Protein AF-A0A7Y4WM76-F1 (afdb_monomer)

Nearest PDB structures (foldseek):
  7awk-assembly1_A  TM=7.912E-01  e=3.277E-05  Mycobacterium tuberculosis H37Rv
  6af3-assembly2_E  TM=7.391E-01  e=1.879E-04  Streptococcus pneumoniae TIGR4
  8ojh-assembly1_A  TM=6.239E-01  e=2.372E+00  Homo sapiens
  5fqd-assembly2_D  TM=6.628E-01  e=4.246E+00  Homo sapiens
  3mpx-assembly1_A  TM=2.392E-01  e=3.878E-01  Homo sapiens

pLDDT: mean 80.87, std 14.64, range [41.31, 96.0]

Sequence (162 aa):
MAKRKQSDLELIIEIFIAAGLFYLLYKYITKDVVVKSEVDLPGIHGHKLYVRKLIPIVDQNNRDLILEDFSKLPSEHIGAVIRAIIRFRESPSLTIPIYRRFKETKVTGEVRYKGWRLFTYQLESGDHLFISFFQKKDNETKKQELVRAERRLSDYLSTRAV

Structure (mmCIF, N/CA/C/O backbone):
data_AF-A0A7Y4WM76-F1
#
_entry.id   AF-A0A7Y4WM76-F1
#
loop_
_atom_site.group_PDB
_atom_site.id
_atom_site.type_symbol
_atom_site.label_atom_id
_atom_site.label_alt_id
_atom_site.label_comp_id
_atom_site.label_asym_id
_atom_site.label_entity_id
_atom_site.label_seq_id
_atom_site.pdbx_PDB_ins_code
_atom_site.Cartn_x
_atom_site.Cartn_y
_atom_site.Cartn_z
_atom_site.occupancy
_atom_site.B_iso_or_equiv
_atom_site.auth_seq_id
_atom_site.auth_comp_id
_atom_site.auth_asym_id
_atom_site.auth_atom_id
_atom_site.pdbx_PDB_model_num
ATOM 1 N N . MET A 1 1 ? 23.458 -2.494 -37.791 1.00 44.66 1 MET A N 1
ATOM 2 C CA . MET A 1 1 ? 24.033 -2.325 -36.437 1.00 44.66 1 MET A CA 1
ATOM 3 C C . MET A 1 1 ? 23.811 -3.609 -35.653 1.00 44.66 1 MET A C 1
ATOM 5 O O . MET A 1 1 ? 22.668 -3.928 -35.354 1.00 44.66 1 MET A O 1
ATOM 9 N N . ALA A 1 2 ? 24.866 -4.383 -35.391 1.00 49.06 2 ALA A N 1
ATOM 10 C CA . ALA A 1 2 ? 24.764 -5.582 -34.561 1.00 49.06 2 ALA A CA 1
ATOM 11 C C . ALA A 1 2 ? 24.576 -5.168 -33.091 1.00 49.06 2 ALA A C 1
ATOM 13 O O . ALA A 1 2 ? 25.352 -4.359 -32.581 1.00 49.06 2 ALA A O 1
ATOM 14 N N . LYS A 1 3 ? 23.542 -5.688 -32.414 1.00 55.97 3 LYS A N 1
ATOM 15 C CA . LYS A 1 3 ? 23.381 -5.514 -30.963 1.00 55.97 3 LYS A CA 1
ATOM 16 C C . LYS A 1 3 ? 24.564 -6.196 -30.271 1.00 55.97 3 LYS A C 1
ATOM 18 O O . LYS A 1 3 ? 24.722 -7.409 -30.384 1.00 55.97 3 LYS A O 1
ATOM 23 N N . ARG A 1 4 ? 25.403 -5.412 -29.590 1.00 74.69 4 ARG A N 1
ATOM 24 C CA . ARG A 1 4 ? 26.501 -5.921 -28.758 1.00 74.69 4 ARG A CA 1
ATOM 25 C C . ARG A 1 4 ? 25.912 -6.850 -27.690 1.00 74.69 4 ARG A C 1
ATOM 27 O O . ARG A 1 4 ? 24.923 -6.492 -27.053 1.00 74.69 4 ARG A O 1
ATOM 34 N N . LYS A 1 5 ? 26.489 -8.044 -27.528 1.00 73.00 5 LYS A N 1
ATOM 35 C CA . LYS A 1 5 ? 26.106 -8.980 -26.463 1.00 73.00 5 LYS A CA 1
ATOM 36 C C . LYS A 1 5 ? 26.546 -8.371 -25.129 1.00 73.00 5 LYS A C 1
ATOM 38 O O . LYS A 1 5 ? 27.734 -8.113 -24.956 1.00 73.00 5 LYS A O 1
ATOM 43 N N . GLN A 1 6 ? 25.584 -8.092 -24.257 1.00 78.25 6 GLN A N 1
ATOM 44 C CA . GLN A 1 6 ? 25.828 -7.616 -22.898 1.00 78.25 6 GLN A CA 1
ATOM 45 C C . GLN A 1 6 ? 26.582 -8.697 -22.116 1.00 78.25 6 GLN A C 1
ATOM 47 O O . GLN A 1 6 ? 26.262 -9.881 -22.245 1.00 78.25 6 GLN A O 1
ATOM 52 N N . SER A 1 7 ? 27.606 -8.303 -21.366 1.00 87.44 7 SER A N 1
ATOM 53 C CA . SER A 1 7 ? 28.350 -9.221 -20.500 1.00 87.44 7 SER A CA 1
ATOM 54 C C . SER A 1 7 ? 27.591 -9.497 -19.202 1.00 87.44 7 SER A C 1
ATOM 56 O O . SER A 1 7 ? 26.839 -8.650 -18.719 1.00 87.44 7 SER A O 1
ATOM 58 N N . ASP A 1 8 ? 27.828 -10.661 -18.595 1.00 86.06 8 ASP A N 1
ATOM 59 C CA . ASP A 1 8 ? 27.195 -11.030 -17.321 1.00 86.06 8 ASP A CA 1
ATOM 60 C C . ASP A 1 8 ? 27.516 -10.019 -16.206 1.00 86.06 8 ASP A C 1
ATOM 62 O O . ASP A 1 8 ? 26.667 -9.718 -15.371 1.00 86.06 8 ASP A O 1
ATOM 66 N N . LEU A 1 9 ? 28.717 -9.426 -16.224 1.00 81.81 9 LEU A N 1
ATOM 67 C CA . LEU A 1 9 ? 29.114 -8.382 -15.277 1.00 81.81 9 LEU A CA 1
ATOM 68 C C . LEU A 1 9 ? 28.311 -7.086 -15.472 1.00 81.81 9 LEU A C 1
ATOM 70 O O . LEU A 1 9 ? 27.871 -6.492 -14.490 1.00 81.81 9 LEU A O 1
ATOM 74 N N . GLU A 1 10 ? 28.093 -6.657 -16.719 1.00 80.38 10 GLU A N 1
ATOM 75 C CA . GLU A 1 10 ? 27.253 -5.490 -17.028 1.00 80.38 10 GLU A CA 1
ATOM 76 C C . GLU A 1 10 ? 25.808 -5.723 -16.573 1.00 80.38 10 GLU A C 1
ATOM 78 O O . GLU A 1 10 ? 25.204 -4.833 -15.978 1.00 80.38 10 GLU A O 1
ATOM 83 N N . LEU A 1 11 ? 25.276 -6.932 -16.777 1.00 81.00 11 LEU A N 1
ATOM 84 C CA . LEU A 1 11 ? 23.944 -7.307 -16.303 1.00 81.00 11 LEU A CA 1
ATOM 85 C C . LEU A 1 11 ? 23.851 -7.266 -14.770 1.00 81.00 11 LEU A C 1
ATOM 87 O O . LEU A 1 11 ? 22.899 -6.717 -14.220 1.00 81.00 11 LEU A O 1
ATOM 91 N N . ILE A 1 12 ? 24.850 -7.806 -14.067 1.00 79.19 12 ILE A N 1
ATOM 92 C CA . ILE A 1 12 ? 24.908 -7.778 -12.600 1.00 79.19 12 ILE A CA 1
ATOM 93 C C . ILE A 1 12 ? 24.944 -6.331 -12.087 1.00 79.19 12 ILE A C 1
ATOM 95 O O . ILE A 1 12 ? 24.186 -5.982 -11.182 1.00 79.19 12 ILE A O 1
ATOM 99 N N . ILE A 1 13 ? 25.781 -5.472 -12.676 1.00 79.69 13 ILE A N 1
ATOM 100 C CA . ILE A 1 13 ? 25.884 -4.055 -12.299 1.00 79.69 13 ILE A CA 1
ATOM 101 C C . ILE A 1 13 ? 24.550 -3.332 -12.522 1.00 79.69 13 ILE A C 1
ATOM 103 O O . ILE A 1 13 ? 24.096 -2.606 -11.636 1.00 79.69 13 ILE A O 1
ATOM 107 N N . GLU A 1 14 ? 23.890 -3.551 -13.659 1.00 78.94 14 GLU A N 1
ATOM 108 C CA . GLU A 1 14 ? 22.574 -2.967 -13.941 1.00 78.94 14 GLU A CA 1
ATOM 109 C C . GLU A 1 14 ? 21.520 -3.397 -12.917 1.00 78.94 14 GLU A C 1
ATOM 111 O O . GLU A 1 14 ? 20.755 -2.556 -12.438 1.00 78.94 14 GLU A O 1
ATOM 116 N N . ILE A 1 15 ? 21.515 -4.673 -12.517 1.00 81.44 15 ILE A N 1
ATOM 117 C CA . ILE A 1 15 ? 20.616 -5.184 -11.474 1.00 81.44 15 ILE A CA 1
ATOM 118 C C . ILE A 1 15 ? 20.874 -4.469 -10.144 1.00 81.44 15 ILE A C 1
ATOM 120 O O . ILE A 1 15 ? 19.922 -4.015 -9.506 1.00 81.44 15 ILE A O 1
ATOM 124 N N . PHE A 1 16 ? 22.135 -4.321 -9.728 1.00 74.94 16 PHE A N 1
ATOM 125 C CA . PHE A 1 16 ? 22.473 -3.628 -8.480 1.00 74.94 16 PHE A CA 1
ATOM 126 C C . PHE A 1 16 ? 22.080 -2.149 -8.506 1.00 74.94 16 PHE A C 1
ATOM 128 O O . PHE A 1 16 ? 21.519 -1.650 -7.528 1.00 74.94 16 PHE A O 1
ATOM 135 N N . ILE A 1 17 ? 22.318 -1.452 -9.620 1.00 76.75 17 ILE A N 1
ATOM 136 C CA . ILE A 1 17 ? 21.919 -0.050 -9.791 1.00 76.75 17 ILE A CA 1
ATOM 137 C C . ILE A 1 17 ? 20.395 0.078 -9.726 1.00 76.75 17 ILE A C 1
ATOM 139 O O . ILE A 1 17 ? 19.880 0.921 -8.989 1.00 76.75 17 ILE A O 1
ATOM 143 N N . ALA A 1 18 ? 19.665 -0.774 -10.446 1.00 77.19 18 ALA A N 1
ATOM 144 C CA . ALA A 1 18 ? 18.207 -0.761 -10.459 1.00 77.19 18 ALA A CA 1
ATOM 145 C C . ALA A 1 18 ? 17.619 -1.071 -9.073 1.00 77.19 18 ALA A C 1
ATOM 147 O O . ALA A 1 18 ? 16.725 -0.358 -8.614 1.00 77.19 18 ALA A O 1
ATOM 148 N N . ALA A 1 19 ? 1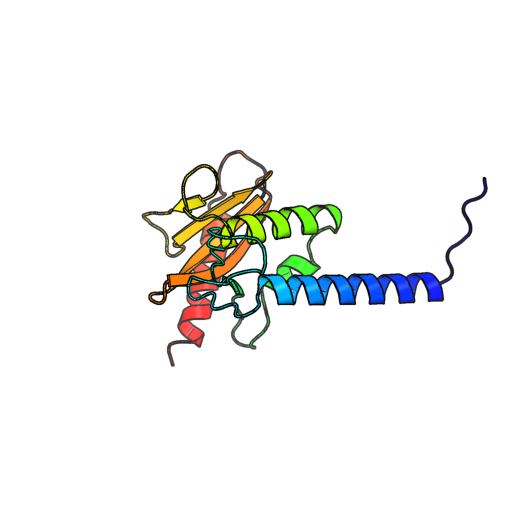8.148 -2.080 -8.377 1.00 78.12 19 ALA A N 1
ATOM 149 C CA . ALA A 1 19 ? 17.721 -2.444 -7.028 1.00 78.12 19 ALA A CA 1
ATOM 150 C C . ALA A 1 19 ? 18.022 -1.331 -6.011 1.00 78.12 19 ALA A C 1
ATOM 152 O O . ALA A 1 19 ? 17.166 -0.997 -5.189 1.00 78.12 19 ALA A O 1
ATOM 153 N N . GLY A 1 20 ? 19.203 -0.712 -6.094 1.00 78.56 20 GLY A N 1
ATOM 154 C CA . GLY A 1 20 ? 19.593 0.412 -5.244 1.00 78.56 20 GLY A CA 1
ATOM 155 C C . GLY A 1 20 ? 18.709 1.642 -5.459 1.00 78.56 20 GLY A C 1
ATOM 156 O O . GLY A 1 20 ? 18.179 2.199 -4.496 1.00 78.56 20 GLY A O 1
ATOM 157 N N . LEU A 1 21 ? 18.477 2.032 -6.717 1.00 79.81 21 LEU A N 1
ATOM 158 C CA . LEU A 1 21 ? 17.561 3.121 -7.074 1.00 79.81 21 LEU A CA 1
ATOM 159 C C . LEU A 1 21 ? 16.140 2.841 -6.587 1.00 79.81 21 LEU A C 1
ATOM 161 O O . LEU A 1 21 ? 15.515 3.718 -5.993 1.00 79.81 21 LEU A O 1
ATOM 165 N N . PHE A 1 22 ? 15.645 1.619 -6.792 1.00 78.88 22 PHE A N 1
ATOM 166 C CA . PHE A 1 22 ? 14.333 1.200 -6.313 1.00 78.88 22 PHE A CA 1
ATOM 167 C C . PHE A 1 22 ? 14.227 1.309 -4.787 1.00 78.88 22 PHE A C 1
ATOM 169 O O . PHE A 1 22 ? 13.265 1.889 -4.284 1.00 78.88 22 PHE A O 1
ATOM 176 N N . TYR A 1 23 ? 15.229 0.830 -4.046 1.00 79.81 23 TYR A N 1
ATOM 177 C CA . TYR A 1 23 ? 15.258 0.924 -2.588 1.00 79.81 23 TYR A CA 1
ATOM 178 C C . TYR A 1 23 ? 15.258 2.376 -2.096 1.00 79.81 23 TYR A C 1
ATOM 180 O O . TYR A 1 23 ? 14.500 2.716 -1.186 1.00 79.81 23 TYR A O 1
ATOM 188 N N . LEU A 1 24 ? 16.054 3.256 -2.713 1.00 79.12 24 LEU A N 1
ATOM 189 C CA . LEU A 1 24 ? 16.065 4.684 -2.383 1.00 79.12 24 LEU A CA 1
ATOM 190 C C . LEU A 1 24 ? 14.698 5.327 -2.622 1.00 79.12 24 LEU A C 1
ATOM 192 O O . LEU A 1 24 ? 14.211 6.085 -1.782 1.00 79.12 24 LEU A O 1
ATOM 196 N N . LEU A 1 25 ? 14.052 4.987 -3.737 1.00 76.62 25 LEU A N 1
ATOM 197 C CA . LEU A 1 25 ? 12.724 5.486 -4.065 1.00 76.62 25 LEU A CA 1
ATOM 198 C C . LEU A 1 25 ? 11.671 4.976 -3.079 1.00 76.62 25 LEU A C 1
ATOM 200 O O . LEU A 1 25 ? 10.851 5.757 -2.599 1.00 76.62 25 LEU A O 1
ATOM 204 N N . TYR A 1 26 ? 11.731 3.687 -2.737 1.00 78.31 26 TYR A N 1
ATOM 205 C CA . TYR A 1 26 ? 10.868 3.055 -1.748 1.00 78.31 26 TYR A CA 1
ATOM 206 C C . 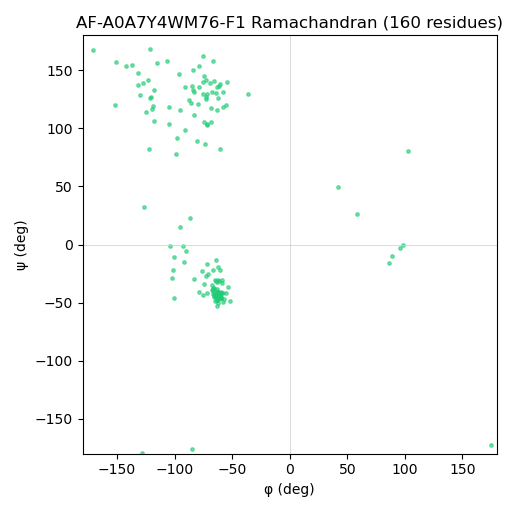TYR A 1 26 ? 11.015 3.716 -0.373 1.00 78.31 26 TYR A C 1
ATOM 208 O O . TYR A 1 26 ? 10.029 4.084 0.269 1.00 78.31 26 TYR A O 1
ATOM 216 N N . LYS A 1 27 ? 12.257 3.954 0.057 1.00 78.38 27 LYS A N 1
ATOM 217 C CA . LYS A 1 27 ? 12.546 4.692 1.286 1.00 78.38 27 LYS A CA 1
ATOM 218 C C . LYS A 1 27 ? 12.018 6.111 1.217 1.00 78.38 27 LYS A C 1
ATOM 220 O O . LYS A 1 27 ? 11.428 6.552 2.187 1.00 78.38 27 LYS A O 1
ATOM 225 N N . TYR A 1 28 ? 12.156 6.817 0.100 1.00 77.56 28 TYR A N 1
ATOM 226 C CA . TYR A 1 28 ? 11.615 8.169 -0.041 1.00 77.56 28 TYR A CA 1
ATOM 227 C C . TYR A 1 28 ? 10.085 8.214 0.124 1.00 77.56 28 TYR A C 1
ATOM 229 O O . TYR A 1 28 ? 9.559 9.081 0.831 1.00 77.56 28 TYR A O 1
ATOM 237 N N . ILE A 1 29 ? 9.358 7.265 -0.479 1.00 75.44 29 ILE A N 1
ATOM 238 C CA . ILE A 1 29 ? 7.888 7.222 -0.401 1.00 75.44 29 ILE A CA 1
ATOM 239 C C . ILE A 1 29 ? 7.359 6.778 0.971 1.00 75.44 29 ILE A C 1
ATOM 241 O O . ILE A 1 29 ? 6.259 7.187 1.337 1.00 75.44 29 ILE A O 1
ATOM 245 N N . THR A 1 30 ? 8.138 5.993 1.721 1.00 71.75 30 THR A N 1
ATOM 246 C CA . THR A 1 30 ? 7.785 5.473 3.058 1.00 71.75 30 THR A CA 1
ATOM 247 C C . THR A 1 30 ? 8.493 6.192 4.207 1.00 71.75 30 THR A C 1
ATOM 249 O O . THR A 1 30 ? 8.265 5.868 5.369 1.00 71.75 30 THR A O 1
ATOM 252 N N . LYS A 1 31 ? 9.356 7.174 3.912 1.00 68.31 31 LYS A N 1
ATOM 253 C CA . LYS A 1 31 ? 10.075 7.945 4.930 1.00 68.31 31 LYS A CA 1
ATOM 254 C C . LYS A 1 31 ? 9.075 8.672 5.818 1.00 68.31 31 LYS A C 1
ATOM 256 O O . LYS A 1 31 ? 8.145 9.317 5.324 1.00 68.31 31 LYS A O 1
ATOM 261 N N . ASP A 1 32 ? 9.365 8.649 7.113 1.00 55.34 32 ASP A N 1
ATOM 262 C CA . ASP A 1 32 ? 8.795 9.533 8.121 1.00 55.34 32 ASP A CA 1
ATOM 263 C C . ASP A 1 32 ? 9.136 10.985 7.773 1.00 55.34 32 ASP A C 1
ATOM 265 O O . ASP A 1 32 ? 10.109 11.562 8.253 1.00 55.34 32 ASP A O 1
ATOM 269 N N . VAL A 1 33 ? 8.359 11.579 6.873 1.00 51.62 33 VAL A N 1
ATOM 270 C CA . VAL A 1 33 ? 8.395 13.016 6.638 1.00 51.62 33 VAL A CA 1
ATOM 271 C C . VAL A 1 33 ? 7.238 13.599 7.426 1.00 51.62 33 VAL A C 1
ATOM 273 O O . VA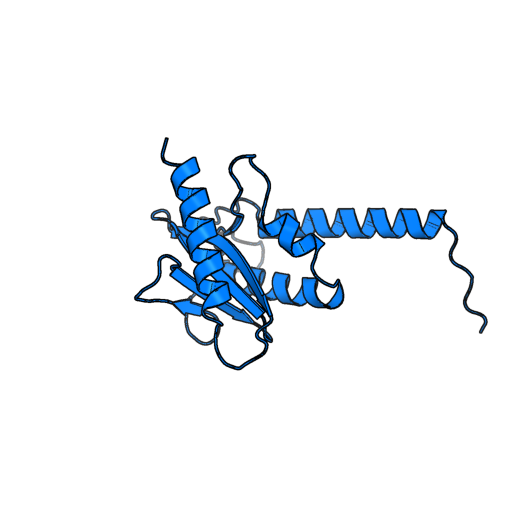L A 1 33 ? 6.109 13.666 6.948 1.00 51.62 33 VAL A O 1
ATOM 276 N N . VAL A 1 34 ? 7.525 13.984 8.666 1.00 46.41 34 VAL A N 1
ATOM 277 C CA . VAL A 1 34 ? 6.672 14.908 9.410 1.00 46.41 34 VAL A CA 1
ATOM 278 C C . VAL A 1 34 ? 6.910 16.282 8.792 1.00 46.41 34 VAL A C 1
ATOM 280 O O . VAL A 1 34 ? 7.783 17.020 9.239 1.00 46.41 34 VAL A O 1
ATOM 283 N N . VAL A 1 35 ? 6.176 16.631 7.731 1.00 46.72 35 VAL A N 1
ATOM 284 C CA . VAL A 1 35 ? 6.071 18.047 7.363 1.00 46.72 35 VAL A CA 1
ATOM 285 C C . VAL A 1 35 ? 5.032 18.643 8.295 1.00 46.72 35 VAL A C 1
ATOM 287 O O . VAL A 1 35 ? 3.838 18.663 7.998 1.00 46.72 35 VAL A O 1
ATOM 290 N N . LYS A 1 36 ? 5.498 19.121 9.455 1.00 43.84 36 LYS A N 1
ATOM 291 C CA . LYS A 1 36 ? 4.839 20.278 10.053 1.00 43.84 36 LYS A CA 1
ATOM 292 C C . LYS A 1 36 ? 4.875 21.350 8.970 1.00 43.84 36 LYS A C 1
ATOM 294 O O . LYS A 1 36 ? 5.933 21.640 8.421 1.00 43.84 36 LYS A O 1
ATOM 299 N N . SER A 1 37 ? 3.688 21.792 8.581 1.00 47.00 37 SER A N 1
ATOM 300 C CA . SER A 1 37 ? 3.463 22.903 7.666 1.00 47.00 37 SER A CA 1
ATOM 301 C C . SER A 1 37 ? 4.500 24.003 7.885 1.00 47.00 37 SER A C 1
ATOM 303 O O . SER A 1 37 ? 4.638 24.433 9.024 1.00 47.00 37 SER A O 1
ATOM 305 N N . GLU A 1 38 ? 5.135 24.435 6.787 1.00 46.00 38 GLU A N 1
ATOM 306 C CA . GLU A 1 38 ? 6.186 25.469 6.664 1.00 46.00 38 GLU A CA 1
ATOM 307 C C . GLU A 1 38 ? 7.602 24.906 6.490 1.00 46.00 38 GLU A C 1
ATOM 309 O O . GLU A 1 38 ? 8.417 24.852 7.404 1.00 46.00 38 GLU A O 1
ATOM 314 N N . VAL A 1 39 ? 7.908 24.515 5.250 1.00 46.16 39 VAL A N 1
ATOM 315 C CA . VAL A 1 39 ? 9.288 24.544 4.758 1.00 46.16 39 VAL A CA 1
ATOM 316 C C . VAL A 1 39 ? 9.374 25.739 3.820 1.00 46.16 39 VAL A C 1
ATOM 318 O O . VAL A 1 39 ? 8.873 25.669 2.697 1.00 46.16 39 VAL A O 1
ATOM 321 N N . ASP A 1 40 ? 9.973 26.833 4.286 1.00 46.34 40 ASP A N 1
ATOM 322 C CA . ASP A 1 40 ? 10.379 27.930 3.411 1.00 46.34 40 ASP A CA 1
ATOM 323 C C . ASP A 1 40 ? 11.581 27.461 2.591 1.00 46.34 40 ASP A C 1
ATOM 325 O O . ASP A 1 40 ? 12.710 27.366 3.077 1.00 46.34 40 ASP A O 1
ATOM 329 N N . LEU A 1 41 ? 11.334 27.116 1.329 1.00 50.38 41 LEU A N 1
ATOM 330 C CA . LEU A 1 41 ? 12.408 26.928 0.363 1.00 50.38 41 LEU A CA 1
ATOM 331 C C . LEU A 1 41 ? 12.921 28.320 -0.048 1.00 50.38 41 LEU A C 1
ATOM 333 O O . LEU A 1 41 ? 12.1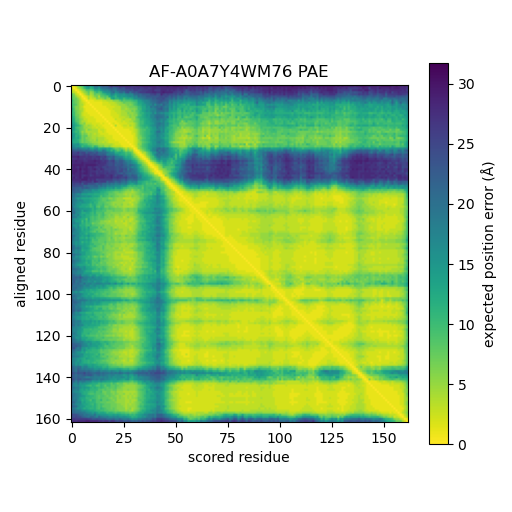07 29.172 -0.423 1.00 50.38 41 LEU A O 1
ATOM 337 N N . PRO A 1 42 ? 14.241 28.582 -0.002 1.00 44.59 42 PRO A N 1
ATOM 338 C CA . PRO A 1 42 ? 14.784 29.885 -0.368 1.00 44.59 42 PRO A CA 1
ATOM 339 C C . PRO A 1 42 ? 14.396 30.230 -1.813 1.00 44.59 42 PRO A C 1
ATOM 341 O O . PRO A 1 42 ? 14.731 29.506 -2.748 1.00 44.59 42 PRO A O 1
ATOM 344 N N . GLY A 1 43 ? 13.650 31.327 -1.977 1.00 53.44 43 GLY A N 1
ATOM 345 C CA . GLY A 1 43 ? 13.160 31.822 -3.270 1.00 53.44 43 GLY A CA 1
ATOM 346 C C . GLY A 1 43 ? 11.737 31.400 -3.660 1.00 53.44 43 GLY A C 1
ATOM 347 O O . GLY A 1 43 ? 11.248 31.858 -4.689 1.00 53.44 43 GLY A O 1
ATOM 348 N N . ILE A 1 44 ? 11.046 30.579 -2.860 1.00 53.25 44 ILE A N 1
ATOM 349 C CA . ILE A 1 44 ? 9.659 30.156 -3.117 1.00 53.25 44 ILE A CA 1
ATOM 350 C C . ILE A 1 44 ? 8.790 30.554 -1.919 1.00 53.25 44 ILE A C 1
ATOM 352 O O . ILE A 1 44 ? 8.524 29.757 -1.023 1.00 53.25 44 ILE A O 1
ATOM 356 N N . HIS A 1 45 ? 8.350 31.812 -1.882 1.00 43.41 45 HIS A N 1
ATOM 357 C CA . HIS A 1 45 ? 7.414 32.280 -0.858 1.00 43.41 45 HIS A CA 1
ATOM 358 C C . HIS A 1 45 ? 6.007 31.724 -1.122 1.00 43.41 45 HIS A C 1
ATOM 360 O O . HIS A 1 45 ? 5.447 31.908 -2.201 1.00 43.41 45 HIS A O 1
ATOM 366 N N . GLY A 1 46 ? 5.422 31.054 -0.124 1.00 47.22 46 GLY A N 1
ATOM 367 C CA . GLY A 1 46 ? 3.981 30.771 -0.072 1.00 47.22 46 GLY A CA 1
ATOM 368 C C . GLY A 1 46 ? 3.510 29.386 -0.531 1.00 47.22 46 GLY A C 1
ATOM 369 O O . GLY A 1 46 ? 2.313 29.105 -0.439 1.00 47.22 46 GLY A O 1
ATOM 370 N N . HIS A 1 47 ? 4.392 28.479 -0.963 1.00 46.41 47 HIS A N 1
ATOM 371 C CA . HIS A 1 47 ? 3.986 27.108 -1.296 1.00 46.41 47 HIS A CA 1
ATOM 372 C C . HIS A 1 47 ? 4.093 26.180 -0.079 1.00 46.41 47 HIS A C 1
ATOM 374 O O . HIS A 1 47 ? 5.152 25.643 0.232 1.00 46.41 47 HIS A O 1
ATOM 380 N N . LYS A 1 48 ? 2.964 25.943 0.599 1.00 53.47 48 LYS A N 1
ATOM 381 C CA . LYS A 1 48 ? 2.870 24.905 1.637 1.00 53.47 48 LYS A CA 1
ATOM 382 C C . LYS A 1 48 ? 2.980 23.527 0.979 1.00 53.47 48 LYS A C 1
ATOM 384 O O . LYS A 1 48 ? 2.028 23.067 0.347 1.00 53.47 48 LYS A O 1
ATOM 389 N N . LEU A 1 49 ? 4.131 22.865 1.121 1.00 54.19 49 LEU A N 1
ATOM 390 C CA . LEU A 1 49 ? 4.271 21.461 0.739 1.00 54.19 49 LEU A CA 1
ATOM 391 C C . LEU A 1 49 ? 3.511 20.604 1.760 1.00 54.19 49 LEU A C 1
ATOM 393 O O . LEU A 1 49 ? 3.957 20.409 2.888 1.00 54.19 49 LEU A O 1
ATOM 397 N N . TYR A 1 50 ? 2.337 20.110 1.380 1.00 61.69 50 TYR A N 1
ATOM 398 C CA . TYR A 1 50 ? 1.615 19.125 2.178 1.00 61.69 50 TYR A CA 1
ATOM 399 C C . TYR A 1 50 ? 2.187 17.755 1.855 1.00 61.69 50 TYR A C 1
ATOM 401 O O . TYR A 1 50 ? 1.986 17.276 0.750 1.00 61.69 50 TYR A O 1
ATOM 409 N N . VAL A 1 51 ? 2.885 17.112 2.788 1.00 71.56 51 VAL A N 1
ATOM 410 C CA . VAL A 1 51 ? 3.345 15.731 2.594 1.00 71.56 51 VAL A CA 1
ATOM 411 C C . VAL A 1 51 ? 2.703 14.861 3.656 1.00 71.56 51 VAL A C 1
ATOM 413 O O . VAL A 1 51 ? 3.083 14.904 4.824 1.00 71.56 51 VAL A O 1
ATOM 416 N N . ARG A 1 52 ? 1.720 14.050 3.256 1.00 81.06 52 ARG A N 1
ATOM 417 C CA . ARG A 1 52 ? 1.144 13.045 4.155 1.00 81.06 52 ARG A CA 1
ATOM 418 C C . ARG A 1 52 ? 2.156 11.942 4.425 1.00 81.06 52 ARG A C 1
ATOM 420 O O . ARG A 1 52 ? 2.831 11.453 3.508 1.00 81.06 52 ARG A O 1
ATOM 427 N N . LYS A 1 53 ? 2.212 11.512 5.681 1.00 83.88 53 LYS A N 1
ATOM 428 C CA . LYS A 1 53 ? 2.935 10.311 6.079 1.00 83.88 53 LYS A CA 1
ATOM 429 C C . LYS A 1 53 ? 2.171 9.082 5.593 1.00 83.88 53 LYS A C 1
ATOM 431 O O . LYS A 1 53 ? 0.963 8.966 5.811 1.00 83.88 53 LYS A O 1
ATOM 436 N N . LEU A 1 54 ? 2.890 8.191 4.918 1.00 86.81 54 LEU A N 1
ATOM 437 C CA . LEU A 1 54 ? 2.362 6.927 4.431 1.00 86.81 54 LEU A CA 1
ATOM 438 C C . LEU A 1 54 ? 3.236 5.792 4.970 1.00 86.81 54 LEU A C 1
ATOM 440 O O . LEU A 1 54 ? 4.413 5.704 4.631 1.00 86.81 54 LEU A O 1
ATOM 444 N N . ILE A 1 55 ? 2.657 4.958 5.826 1.00 89.31 55 ILE A N 1
ATOM 445 C CA . ILE A 1 55 ? 3.355 3.914 6.577 1.00 89.31 55 ILE A CA 1
ATOM 446 C C . ILE A 1 55 ? 3.025 2.563 5.935 1.00 89.31 55 ILE A C 1
ATOM 448 O O . ILE A 1 55 ? 1.849 2.196 5.909 1.00 89.31 55 ILE A O 1
ATOM 452 N N . PRO A 1 56 ? 4.000 1.810 5.404 1.00 90.81 56 PRO A N 1
ATOM 453 C CA . PRO A 1 56 ? 3.729 0.471 4.898 1.00 90.81 56 PRO A CA 1
ATOM 454 C C . PRO A 1 56 ? 3.316 -0.452 6.048 1.00 90.81 56 PRO A C 1
ATOM 456 O O . PRO A 1 56 ? 3.868 -0.380 7.148 1.00 90.81 56 PRO A O 1
ATOM 459 N N . ILE A 1 57 ? 2.336 -1.319 5.802 1.00 91.62 57 ILE A N 1
ATOM 460 C CA . ILE A 1 57 ? 1.992 -2.360 6.771 1.00 91.62 57 ILE A CA 1
ATOM 461 C C . ILE A 1 57 ? 3.048 -3.472 6.770 1.00 91.62 57 ILE A C 1
ATOM 463 O O . ILE A 1 57 ? 3.591 -3.844 5.726 1.00 91.62 57 ILE A O 1
ATOM 467 N N . VAL A 1 58 ? 3.291 -4.029 7.952 1.00 90.62 58 VAL A N 1
ATOM 468 C CA . VAL A 1 58 ? 4.158 -5.195 8.148 1.00 90.62 58 VAL A CA 1
ATOM 469 C C . VAL A 1 58 ? 3.352 -6.385 8.662 1.00 90.62 58 VAL A C 1
ATOM 471 O O . VAL A 1 58 ? 2.287 -6.202 9.249 1.00 90.62 58 VAL A O 1
ATOM 474 N N . ASP A 1 59 ? 3.834 -7.602 8.438 1.00 89.50 59 ASP A N 1
ATOM 475 C CA . ASP A 1 59 ? 3.237 -8.801 9.032 1.00 89.50 59 ASP A CA 1
ATOM 476 C C . ASP A 1 59 ? 3.756 -9.087 10.455 1.00 89.50 59 ASP A C 1
ATOM 478 O O . ASP A 1 59 ? 4.548 -8.332 11.021 1.00 89.50 59 ASP A O 1
ATOM 482 N N . GLN A 1 60 ? 3.321 -10.214 11.027 1.00 87.06 60 GLN A N 1
ATOM 483 C CA . GLN A 1 60 ? 3.733 -10.689 12.356 1.00 87.06 60 GLN A CA 1
ATOM 484 C C . GLN A 1 60 ? 5.243 -10.951 12.484 1.00 87.06 60 GLN A C 1
ATOM 486 O O . GLN A 1 60 ? 5.780 -10.916 13.585 1.00 87.06 60 GLN A O 1
ATOM 491 N N . ASN A 1 61 ? 5.938 -11.175 11.366 1.00 87.88 61 ASN A N 1
ATOM 492 C CA . ASN A 1 61 ? 7.388 -11.364 11.314 1.00 87.88 61 ASN A CA 1
ATOM 493 C C . ASN A 1 61 ? 8.124 -10.054 10.983 1.00 87.88 61 ASN A C 1
ATOM 495 O O . ASN A 1 61 ? 9.293 -10.083 10.599 1.00 87.88 61 ASN A O 1
ATOM 499 N N . ASN A 1 62 ? 7.440 -8.908 11.087 1.00 86.00 62 ASN A N 1
ATOM 500 C CA . ASN A 1 62 ? 7.943 -7.584 10.734 1.00 86.00 62 ASN A CA 1
ATOM 501 C C . ASN A 1 62 ? 8.393 -7.467 9.261 1.00 86.00 62 ASN A C 1
ATOM 503 O O . ASN A 1 62 ? 9.254 -6.652 8.925 1.00 86.00 62 ASN A O 1
ATOM 507 N N . ARG A 1 63 ? 7.821 -8.284 8.365 1.00 88.25 63 ARG A N 1
ATOM 508 C CA . ARG A 1 63 ? 8.092 -8.215 6.924 1.00 88.25 63 ARG A CA 1
ATOM 509 C C . ARG A 1 63 ? 7.209 -7.163 6.276 1.00 88.25 63 ARG A C 1
ATOM 511 O O . ARG A 1 63 ? 6.000 -7.147 6.488 1.00 88.25 63 ARG A O 1
ATOM 518 N N . ASP A 1 64 ? 7.819 -6.317 5.455 1.00 90.31 64 ASP A N 1
ATOM 519 C CA . ASP A 1 64 ? 7.134 -5.261 4.715 1.00 90.31 64 ASP A CA 1
ATOM 520 C C . ASP A 1 64 ? 6.326 -5.839 3.543 1.00 90.31 64 ASP A C 1
ATOM 522 O O . ASP A 1 64 ? 6.870 -6.237 2.508 1.00 90.31 64 ASP A O 1
ATOM 526 N N . LEU A 1 65 ? 5.004 -5.881 3.719 1.00 90.62 65 LEU A N 1
ATOM 527 C CA . LEU A 1 65 ? 4.087 -6.474 2.747 1.00 90.62 65 LEU A CA 1
ATOM 528 C C . LEU A 1 65 ? 3.960 -5.632 1.475 1.00 90.62 65 LEU A C 1
ATOM 530 O O . LEU A 1 65 ? 3.633 -6.163 0.414 1.00 90.62 65 LEU A O 1
ATOM 534 N N . ILE A 1 66 ? 4.209 -4.325 1.567 1.00 91.38 66 ILE A N 1
ATOM 535 C CA . ILE A 1 66 ? 4.166 -3.427 0.415 1.00 91.38 66 ILE A CA 1
ATOM 536 C C . ILE A 1 66 ? 5.413 -3.621 -0.436 1.00 91.38 66 ILE A C 1
ATOM 538 O O . ILE A 1 66 ? 5.307 -3.707 -1.659 1.00 91.38 66 ILE A O 1
ATOM 542 N N . LEU A 1 67 ? 6.581 -3.730 0.195 1.00 88.69 67 LEU A N 1
ATOM 543 C CA . LEU A 1 67 ? 7.826 -4.033 -0.502 1.00 88.69 67 LEU A CA 1
ATOM 544 C C . LEU A 1 67 ? 7.743 -5.380 -1.238 1.00 88.69 67 LEU A C 1
ATOM 546 O O . LEU A 1 67 ? 8.181 -5.481 -2.385 1.00 88.69 67 LEU A O 1
ATOM 550 N N . GLU A 1 68 ? 7.135 -6.392 -0.613 1.00 90.06 68 GLU A N 1
ATOM 551 C CA . GLU A 1 68 ? 6.878 -7.692 -1.243 1.00 90.06 68 GLU A CA 1
ATOM 552 C C . GLU A 1 68 ? 5.913 -7.585 -2.436 1.00 90.06 68 GLU A C 1
ATOM 554 O O . GLU A 1 68 ? 6.115 -8.229 -3.465 1.00 90.06 68 GLU A O 1
ATOM 559 N N . ASP A 1 69 ? 4.863 -6.769 -2.335 1.00 90.69 69 ASP A N 1
ATOM 560 C CA . ASP A 1 69 ? 3.954 -6.550 -3.460 1.00 90.69 69 ASP A CA 1
ATOM 561 C C . ASP A 1 69 ? 4.664 -5.809 -4.614 1.00 90.69 69 ASP A C 1
ATOM 563 O O . ASP A 1 69 ? 4.441 -6.131 -5.783 1.00 90.69 69 ASP A O 1
ATOM 567 N N . PHE A 1 70 ? 5.553 -4.851 -4.317 1.00 88.31 70 PHE A N 1
ATOM 568 C CA . PHE A 1 70 ? 6.353 -4.165 -5.338 1.00 88.31 70 PHE A CA 1
ATOM 569 C C . PHE A 1 70 ? 7.348 -5.089 -6.041 1.00 88.31 70 PHE A C 1
ATOM 571 O O . PHE A 1 70 ? 7.544 -4.936 -7.243 1.00 88.31 70 PHE A O 1
ATOM 578 N N . SER A 1 71 ? 7.971 -6.038 -5.335 1.00 85.69 71 SER A N 1
ATOM 579 C CA . SER A 1 71 ? 8.949 -6.951 -5.950 1.00 85.69 71 SER A CA 1
ATOM 580 C C . SER A 1 71 ? 8.316 -7.907 -6.965 1.00 85.69 71 SER A C 1
ATOM 582 O O . SER A 1 71 ? 8.996 -8.396 -7.864 1.00 85.69 71 SER A O 1
ATOM 584 N N . LYS A 1 72 ? 7.003 -8.138 -6.856 1.00 88.06 72 LYS A N 1
ATOM 585 C CA . LYS A 1 72 ? 6.204 -8.945 -7.792 1.00 88.06 72 LYS A CA 1
ATOM 586 C C . LYS A 1 72 ? 5.613 -8.122 -8.939 1.00 88.06 72 LYS A C 1
ATOM 588 O O . LYS A 1 72 ? 4.964 -8.681 -9.823 1.00 88.06 72 LYS A O 1
ATOM 593 N N . LEU A 1 73 ? 5.776 -6.801 -8.911 1.00 87.38 73 LEU A N 1
ATOM 594 C CA . LEU A 1 73 ? 5.191 -5.893 -9.885 1.00 87.38 73 LEU A CA 1
ATOM 595 C C . LEU A 1 73 ? 6.066 -5.825 -11.148 1.00 87.38 73 LEU A C 1
ATOM 597 O O . LEU A 1 73 ? 7.265 -5.568 -11.029 1.00 87.38 73 LEU A O 1
ATOM 601 N N . PRO A 1 74 ? 5.491 -5.969 -12.358 1.00 87.25 74 PRO A N 1
ATOM 602 C CA . PRO A 1 74 ? 6.221 -5.701 -13.593 1.00 87.25 74 PRO A CA 1
ATOM 603 C C . PRO A 1 74 ? 6.821 -4.288 -13.591 1.00 87.25 74 PRO A C 1
ATOM 605 O O . PRO A 1 74 ? 6.189 -3.328 -13.127 1.00 87.25 74 PRO A O 1
ATOM 608 N N . SER A 1 75 ? 8.050 -4.147 -14.088 1.00 82.31 75 SER A N 1
ATOM 609 C CA . SER A 1 75 ? 8.830 -2.910 -13.960 1.00 82.31 75 SER A CA 1
ATOM 610 C C . SER A 1 75 ? 8.160 -1.714 -14.644 1.00 82.31 75 SER A C 1
ATOM 612 O O . SER A 1 75 ? 8.204 -0.592 -14.131 1.00 82.31 75 SER A O 1
ATOM 614 N N . GLU A 1 76 ? 7.426 -1.954 -15.731 1.00 85.69 76 GLU A N 1
ATOM 615 C CA . GLU A 1 76 ? 6.625 -0.970 -16.459 1.00 85.69 76 GLU A CA 1
ATOM 616 C C . GLU A 1 76 ? 5.494 -0.351 -15.615 1.00 85.69 76 GLU A C 1
ATOM 618 O O . GLU A 1 76 ? 4.976 0.725 -15.931 1.00 85.69 76 GLU A O 1
ATOM 623 N N . HIS A 1 77 ? 5.103 -1.003 -14.519 1.00 88.56 7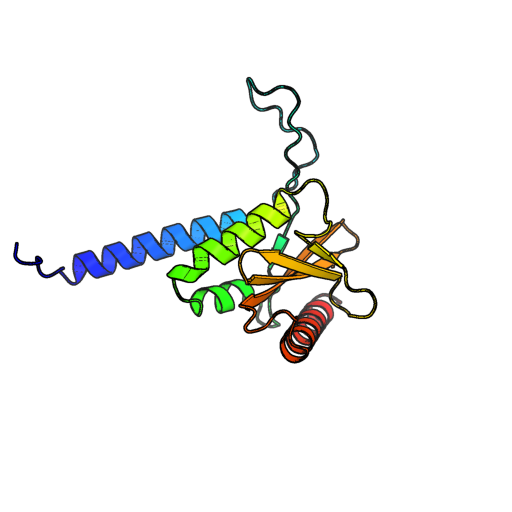7 HIS A N 1
ATOM 624 C CA . HIS A 1 77 ? 4.010 -0.578 -13.650 1.00 88.56 77 HIS A CA 1
ATOM 625 C C . HIS A 1 77 ? 4.475 0.120 -12.372 1.00 88.56 77 HIS A C 1
ATOM 627 O O . HIS A 1 77 ? 3.727 0.939 -11.826 1.00 88.56 77 HIS A O 1
ATOM 633 N N . ILE A 1 78 ? 5.719 -0.110 -11.941 1.00 85.75 78 ILE A N 1
ATOM 634 C CA . ILE A 1 78 ? 6.300 0.473 -10.721 1.00 85.75 78 ILE A CA 1
ATOM 635 C C . ILE A 1 78 ? 6.133 1.997 -10.709 1.00 85.75 78 ILE A C 1
ATOM 637 O O . ILE A 1 78 ? 5.578 2.566 -9.765 1.00 85.75 78 ILE A O 1
ATOM 641 N N . GLY A 1 79 ? 6.490 2.669 -11.808 1.00 84.94 79 GLY A N 1
ATOM 642 C CA . GLY A 1 79 ? 6.374 4.126 -11.914 1.00 84.94 79 GLY A CA 1
ATOM 643 C C . GLY A 1 79 ? 4.936 4.651 -11.797 1.00 84.94 79 GLY A C 1
ATOM 644 O O . GLY A 1 79 ? 4.720 5.765 -11.320 1.00 84.94 79 GLY A O 1
ATOM 645 N N . ALA A 1 80 ? 3.928 3.883 -12.222 1.00 88.69 80 ALA A N 1
ATOM 646 C CA . ALA A 1 80 ? 2.528 4.283 -12.084 1.00 88.69 80 ALA A CA 1
ATOM 647 C C . ALA A 1 80 ? 2.059 4.215 -10.625 1.00 88.69 80 ALA A C 1
ATOM 649 O O . ALA A 1 80 ? 1.398 5.148 -10.166 1.00 88.69 80 ALA A O 1
ATOM 650 N N . VAL A 1 81 ? 2.446 3.165 -9.896 1.00 89.75 81 VAL A N 1
ATOM 651 C CA . VAL A 1 81 ? 2.131 3.007 -8.469 1.00 89.75 81 VAL A CA 1
ATOM 652 C C . VAL A 1 81 ? 2.833 4.083 -7.643 1.00 89.75 81 VAL A C 1
ATOM 654 O O . VAL A 1 81 ? 2.182 4.760 -6.853 1.00 89.75 81 VAL A O 1
ATOM 657 N N . ILE A 1 82 ? 4.118 4.343 -7.893 1.00 87.75 82 ILE A N 1
ATOM 658 C CA . ILE A 1 82 ? 4.859 5.423 -7.221 1.00 87.75 82 ILE A CA 1
ATOM 659 C C . ILE A 1 82 ? 4.185 6.776 -7.442 1.00 87.75 82 ILE A C 1
ATOM 661 O O . ILE A 1 82 ? 3.972 7.519 -6.489 1.00 87.75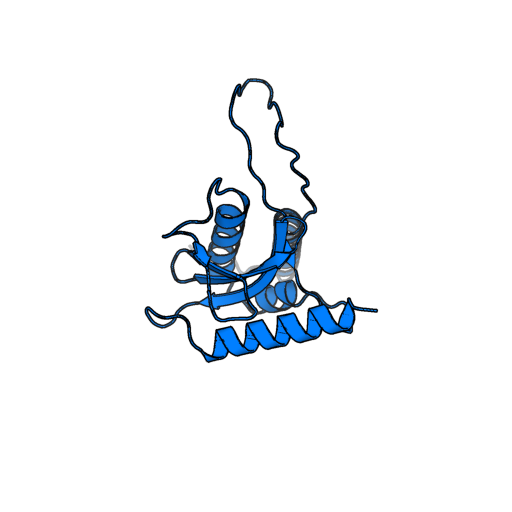 82 ILE A O 1
ATOM 665 N N . ARG A 1 83 ? 3.799 7.104 -8.681 1.00 88.31 83 ARG A N 1
ATOM 666 C CA . ARG A 1 83 ? 3.097 8.365 -8.967 1.00 88.31 83 ARG A CA 1
ATOM 667 C C . ARG A 1 83 ? 1.745 8.451 -8.265 1.00 88.31 83 ARG A C 1
ATOM 669 O O . ARG A 1 83 ? 1.343 9.546 -7.883 1.00 88.31 83 ARG A O 1
ATOM 676 N N . ALA A 1 84 ? 1.056 7.328 -8.073 1.00 89.81 84 ALA A N 1
ATOM 677 C CA . ALA A 1 84 ? -0.160 7.288 -7.269 1.00 89.81 84 ALA A CA 1
ATOM 678 C C . ALA A 1 84 ? 0.131 7.640 -5.801 1.00 89.81 84 ALA A C 1
ATOM 680 O O . ALA A 1 84 ? -0.579 8.461 -5.222 1.00 89.81 84 ALA A O 1
ATOM 681 N N . ILE A 1 85 ? 1.200 7.074 -5.231 1.00 89.38 85 ILE A N 1
ATOM 682 C CA . ILE A 1 85 ? 1.646 7.343 -3.857 1.00 89.38 85 ILE A CA 1
ATOM 683 C C . ILE A 1 85 ? 2.042 8.808 -3.690 1.00 89.38 85 ILE A C 1
ATOM 685 O O . ILE A 1 85 ? 1.542 9.470 -2.787 1.00 89.38 85 ILE A O 1
ATOM 689 N N . ILE A 1 86 ? 2.886 9.336 -4.579 1.00 86.50 86 ILE A N 1
ATOM 690 C CA . ILE A 1 86 ? 3.318 10.740 -4.556 1.00 86.50 86 ILE A CA 1
ATOM 691 C C . ILE A 1 86 ? 2.101 11.660 -4.640 1.00 86.50 86 ILE A C 1
ATOM 693 O O . ILE A 1 86 ? 1.907 12.505 -3.771 1.00 86.50 86 ILE A O 1
ATOM 697 N N . ARG A 1 87 ? 1.202 11.423 -5.606 1.00 85.56 87 ARG A N 1
ATOM 698 C CA . ARG A 1 87 ? -0.025 12.213 -5.752 1.00 85.56 87 ARG A CA 1
ATOM 699 C C . ARG A 1 87 ? -0.875 12.175 -4.486 1.00 85.56 87 ARG A C 1
ATOM 701 O O . ARG A 1 87 ? -1.408 13.205 -4.090 1.00 85.56 87 ARG A O 1
ATOM 708 N N . PHE A 1 88 ? -1.007 11.018 -3.845 1.00 88.12 88 PHE A N 1
ATOM 709 C CA . PHE A 1 88 ? -1.716 10.909 -2.574 1.00 88.12 88 PHE A CA 1
ATOM 710 C C . PHE A 1 88 ? -1.031 11.688 -1.450 1.00 88.12 88 PHE A C 1
ATOM 712 O O . PHE A 1 88 ? -1.712 12.373 -0.692 1.00 88.12 88 PHE A O 1
ATOM 719 N N . ARG A 1 89 ? 0.296 11.604 -1.331 1.00 85.19 89 ARG A N 1
ATOM 720 C CA . ARG A 1 89 ? 1.043 12.292 -0.274 1.00 85.19 89 ARG A CA 1
ATOM 721 C C . ARG A 1 89 ? 0.992 13.805 -0.431 1.00 85.19 89 ARG A C 1
ATOM 723 O O . ARG A 1 89 ? 0.810 14.486 0.570 1.00 85.19 89 ARG A O 1
ATOM 730 N N . GLU A 1 90 ? 1.089 14.288 -1.665 1.00 83.00 90 GLU A N 1
ATOM 731 C CA . GLU A 1 90 ? 1.252 15.708 -1.990 1.00 83.00 90 GLU A CA 1
ATOM 732 C C . GLU A 1 90 ? -0.062 16.462 -2.224 1.00 83.00 90 GLU A C 1
ATOM 734 O O . GLU A 1 90 ? -0.087 17.691 -2.238 1.00 83.00 90 GLU A O 1
ATOM 739 N N . SER A 1 91 ? -1.182 15.755 -2.415 1.00 81.00 91 SER A N 1
ATOM 740 C CA . SER A 1 91 ? -2.464 16.430 -2.655 1.00 81.00 91 SER A CA 1
ATOM 741 C C . SER A 1 91 ? -2.875 17.243 -1.422 1.00 81.00 91 SER A C 1
ATOM 743 O O . SER A 1 91 ? -2.930 16.675 -0.344 1.00 81.00 91 SER A O 1
ATOM 745 N N . PRO A 1 92 ? -3.262 18.521 -1.505 1.00 76.38 92 PRO A N 1
ATOM 746 C CA . PRO A 1 92 ? -3.726 19.261 -0.326 1.00 76.38 92 PRO A CA 1
ATOM 747 C C . PRO A 1 92 ? -5.063 18.716 0.204 1.00 76.38 92 PRO A C 1
ATOM 749 O O . PRO A 1 92 ? -5.265 18.613 1.412 1.00 76.38 92 PRO A O 1
ATOM 752 N N . SER A 1 93 ? -5.941 18.254 -0.689 1.00 80.75 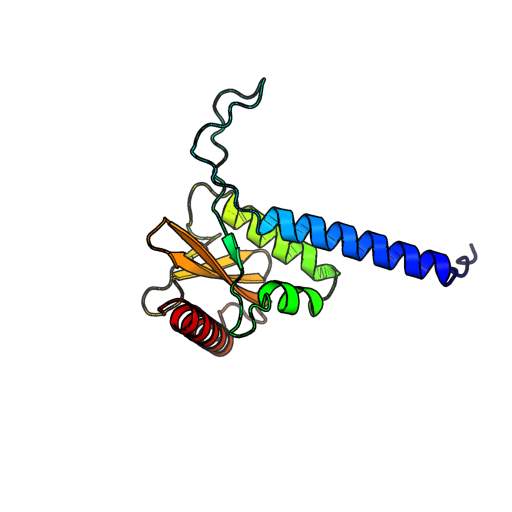93 SER A N 1
ATOM 753 C CA . SER A 1 93 ? -7.245 17.675 -0.357 1.00 80.75 93 SER A CA 1
ATOM 754 C C . SER A 1 93 ? -7.403 16.260 -0.920 1.00 80.75 93 SER A C 1
ATOM 756 O O . SER A 1 93 ? -6.949 15.940 -2.019 1.00 80.75 93 SER A O 1
ATOM 758 N N . LEU A 1 94 ? -8.048 15.386 -0.141 1.00 84.00 94 LEU A N 1
ATOM 759 C CA . LEU A 1 94 ? -8.356 14.009 -0.533 1.00 84.00 94 LEU A CA 1
ATOM 760 C C . LEU A 1 94 ? -9.799 13.915 -1.026 1.00 84.00 94 LEU A C 1
ATOM 762 O O . LEU A 1 94 ? -10.692 13.464 -0.308 1.00 84.00 94 LEU A O 1
ATOM 766 N N . THR A 1 95 ? -10.015 14.354 -2.261 1.00 85.00 95 THR A N 1
ATOM 767 C CA . THR A 1 95 ? -11.320 14.335 -2.925 1.00 85.00 95 THR A CA 1
ATOM 768 C C . THR A 1 95 ? -11.280 13.532 -4.224 1.00 85.00 95 THR A C 1
ATOM 770 O O . THR A 1 95 ? -10.222 13.157 -4.744 1.00 85.00 95 THR A O 1
ATOM 773 N N . ILE A 1 96 ? -12.465 13.254 -4.765 1.00 78.88 96 ILE A N 1
ATOM 774 C CA . ILE A 1 96 ? -12.624 12.707 -6.113 1.00 78.88 96 ILE A CA 1
ATOM 775 C C . ILE A 1 96 ? -12.040 13.730 -7.110 1.00 78.88 96 ILE A C 1
ATOM 777 O O . ILE A 1 96 ? -12.283 14.924 -6.947 1.00 78.88 96 ILE A O 1
ATOM 781 N N . PRO A 1 97 ? -11.270 13.303 -8.132 1.00 84.06 97 PRO A N 1
ATOM 782 C CA . PRO A 1 97 ? -11.097 11.924 -8.606 1.00 84.06 97 PRO A CA 1
ATOM 783 C C . PRO A 1 97 ? -9.913 11.157 -8.003 1.00 84.06 97 PRO A C 1
ATOM 785 O O . PRO A 1 97 ? -9.720 9.994 -8.350 1.00 84.06 97 PRO A O 1
ATOM 788 N N . ILE A 1 98 ? -9.117 11.785 -7.136 1.00 85.69 98 ILE A N 1
ATOM 789 C CA . ILE A 1 98 ? -7.844 11.243 -6.637 1.00 85.69 98 ILE A CA 1
ATOM 790 C C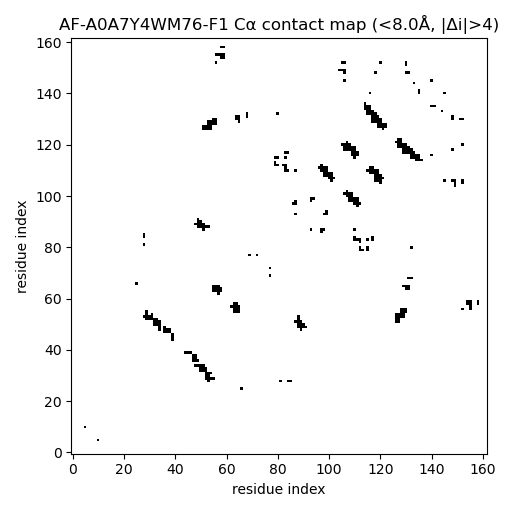 . ILE A 1 98 ? -8.077 10.214 -5.539 1.00 85.69 98 ILE A C 1
ATOM 792 O O . ILE A 1 98 ? -7.418 9.176 -5.517 1.00 85.69 98 ILE A O 1
ATOM 796 N N . TYR A 1 99 ? -9.020 10.496 -4.647 1.00 92.31 99 TYR A N 1
ATOM 797 C CA . TYR A 1 99 ? -9.296 9.684 -3.477 1.00 92.31 99 TYR A CA 1
ATOM 798 C C . TYR A 1 99 ? -10.790 9.414 -3.349 1.00 92.31 99 TYR A C 1
ATOM 800 O O . TYR A 1 99 ? -11.619 10.310 -3.528 1.00 92.31 99 TYR A O 1
ATOM 808 N N . ARG A 1 100 ? -11.140 8.172 -3.026 1.00 92.69 100 ARG A N 1
ATOM 809 C CA . ARG A 1 100 ? -12.505 7.777 -2.678 1.00 92.69 100 ARG A CA 1
ATOM 810 C C . ARG A 1 100 ? -12.499 7.222 -1.261 1.00 92.69 100 ARG A C 1
ATOM 812 O O . ARG A 1 100 ? -11.882 6.191 -1.018 1.00 92.69 100 ARG A O 1
ATOM 819 N N . ARG A 1 101 ? -13.208 7.896 -0.353 1.00 92.81 101 ARG A N 1
ATOM 820 C CA . ARG A 1 101 ? -13.480 7.378 0.993 1.00 92.81 101 ARG A CA 1
ATOM 821 C C . ARG A 1 101 ? -14.507 6.258 0.929 1.00 92.81 101 ARG A C 1
ATOM 823 O O . ARG A 1 101 ? -15.479 6.354 0.177 1.00 92.81 101 ARG A O 1
ATOM 830 N N . PHE A 1 102 ? -14.302 5.238 1.746 1.00 92.44 102 PHE A N 1
ATOM 831 C CA . PHE A 1 102 ? -15.299 4.211 2.004 1.00 92.44 102 PHE A CA 1
ATOM 832 C C . PHE A 1 102 ? -16.068 4.542 3.282 1.00 92.44 102 PHE A C 1
ATOM 834 O O . PHE A 1 102 ? -15.523 5.162 4.191 1.00 92.44 102 PHE A O 1
ATOM 841 N N . LYS A 1 103 ? -17.354 4.177 3.319 1.00 87.75 103 LYS A N 1
ATOM 842 C CA . LYS A 1 103 ? -18.229 4.412 4.479 1.00 87.75 103 LYS A CA 1
ATOM 843 C C . LYS A 1 103 ? -18.448 3.158 5.328 1.00 87.75 103 LYS A C 1
ATOM 845 O O . LYS A 1 103 ? -18.661 3.278 6.523 1.00 87.75 103 LYS A O 1
ATOM 850 N N . GLU A 1 104 ? -18.385 1.979 4.714 1.00 87.12 104 GLU A N 1
ATOM 851 C CA . GLU A 1 104 ? -18.846 0.711 5.305 1.00 87.12 104 GLU A CA 1
ATOM 852 C C . GLU A 1 104 ? -17.752 -0.370 5.274 1.00 87.12 104 GLU A C 1
ATOM 854 O O . GLU A 1 104 ? -18.027 -1.552 5.097 1.00 87.12 104 GLU A O 1
ATOM 859 N N . THR A 1 105 ? -16.483 0.031 5.381 1.00 90.06 105 THR A N 1
ATOM 860 C CA . THR A 1 105 ? -15.331 -0.881 5.294 1.00 90.06 105 THR A CA 1
ATOM 861 C C . THR A 1 105 ? -14.313 -0.544 6.369 1.00 90.06 105 THR A C 1
ATOM 863 O O . THR A 1 105 ? -14.214 0.615 6.773 1.00 90.06 105 THR A O 1
ATOM 866 N N . LYS A 1 106 ? -13.491 -1.513 6.788 1.00 91.62 106 LYS A N 1
ATOM 867 C CA . LYS A 1 106 ? -12.403 -1.240 7.751 1.00 91.62 106 LYS A CA 1
ATOM 868 C C . LYS A 1 106 ? -11.343 -0.308 7.168 1.00 91.62 106 LYS A C 1
ATOM 870 O O . LYS A 1 106 ? -10.694 0.439 7.886 1.00 91.62 106 LYS A O 1
ATOM 875 N N . VAL A 1 107 ? -11.154 -0.369 5.855 1.00 94.19 107 VAL A N 1
ATOM 876 C CA . VAL A 1 107 ? -10.243 0.499 5.107 1.00 94.19 107 VAL A CA 1
ATOM 877 C C . VAL A 1 107 ? -10.850 1.893 4.958 1.00 94.19 107 VAL A C 1
ATOM 879 O O . VAL A 1 107 ? -12.035 2.020 4.677 1.00 94.19 107 VAL A O 1
ATOM 882 N N . THR A 1 108 ? -10.053 2.953 5.092 1.00 94.56 108 THR A N 1
ATOM 883 C CA . THR A 1 108 ? -10.575 4.331 5.014 1.00 94.56 108 THR A CA 1
ATOM 884 C C . THR A 1 108 ? -10.913 4.746 3.587 1.00 94.56 108 THR A C 1
ATOM 886 O O . THR A 1 108 ? -11.848 5.516 3.355 1.00 94.56 108 THR A O 1
ATOM 889 N N . GLY A 1 109 ? -10.152 4.270 2.607 1.00 94.12 109 GLY A N 1
ATOM 890 C CA . GLY A 1 109 ? -10.400 4.630 1.222 1.00 94.12 109 GLY A CA 1
ATOM 891 C C . GLY A 1 109 ? -9.375 4.096 0.244 1.00 94.12 109 GLY A C 1
ATOM 892 O O . GLY A 1 109 ? -8.493 3.302 0.582 1.00 94.12 109 GLY A O 1
ATOM 893 N N . GLU A 1 110 ? -9.518 4.559 -0.992 1.00 94.19 110 GLU A N 1
ATOM 894 C CA . GLU A 1 110 ? -8.638 4.221 -2.099 1.00 94.19 110 GLU A CA 1
ATOM 895 C C . GLU A 1 110 ? -8.097 5.459 -2.818 1.00 94.19 110 GLU A C 1
ATOM 897 O O . GLU A 1 110 ? -8.828 6.404 -3.128 1.00 94.19 110 GLU A O 1
ATOM 902 N N . VAL A 1 111 ? -6.817 5.408 -3.170 1.00 93.50 111 VAL A N 1
ATOM 903 C CA . VAL A 1 111 ? -6.190 6.310 -4.138 1.00 93.50 111 VAL A CA 1
ATOM 904 C C . VAL A 1 111 ? -6.418 5.759 -5.537 1.00 93.50 111 VAL A C 1
ATOM 906 O O . VAL A 1 111 ? -6.246 4.564 -5.776 1.00 93.50 111 VAL A O 1
ATOM 909 N N . ARG A 1 112 ? -6.767 6.624 -6.489 1.00 92.31 112 ARG A N 1
ATOM 910 C CA . ARG A 1 112 ? -7.071 6.262 -7.876 1.00 92.31 112 ARG A CA 1
ATOM 911 C C . ARG A 1 112 ? -6.096 6.958 -8.820 1.00 92.31 112 ARG A C 1
ATOM 913 O O . ARG A 1 112 ? -6.070 8.184 -8.908 1.00 92.31 112 ARG A O 1
ATOM 920 N N . TYR A 1 113 ? -5.326 6.185 -9.585 1.00 91.62 113 TYR A N 1
ATOM 921 C CA . TYR A 1 113 ? -4.374 6.759 -10.540 1.00 91.62 113 TYR A CA 1
ATOM 922 C C . TYR A 1 113 ? -4.112 5.844 -11.735 1.00 91.62 113 TYR A C 1
ATOM 924 O O . TYR A 1 113 ? -3.626 4.738 -11.557 1.00 91.62 113 TYR A O 1
ATOM 932 N N . LYS A 1 114 ? -4.407 6.300 -12.963 1.00 88.56 114 LYS A N 1
ATOM 933 C CA . LYS A 1 114 ? -4.092 5.590 -14.226 1.00 88.56 114 LYS A CA 1
ATOM 934 C C . LYS A 1 114 ? -4.350 4.069 -14.181 1.00 88.56 114 LYS A C 1
ATOM 936 O O . LYS A 1 114 ? -3.485 3.269 -14.508 1.00 88.56 114 LYS A O 1
ATOM 941 N N . GLY A 1 115 ? -5.538 3.671 -13.724 1.00 89.50 115 GLY A N 1
ATOM 942 C CA . GLY A 1 115 ? -5.915 2.255 -13.600 1.00 89.50 115 GLY A CA 1
ATOM 943 C C . GLY A 1 115 ? -5.503 1.582 -12.287 1.00 89.50 115 GLY A C 1
ATOM 944 O O . GLY A 1 115 ? -6.097 0.578 -11.929 1.00 89.50 115 GLY A O 1
ATOM 945 N N . TRP A 1 116 ? -4.601 2.166 -11.509 1.00 92.75 116 TRP A N 1
ATOM 946 C CA . TRP A 1 116 ? -4.205 1.663 -10.197 1.00 92.75 116 TRP A CA 1
ATOM 947 C C . TRP A 1 116 ? -5.152 2.115 -9.091 1.00 92.75 116 TRP A C 1
ATOM 949 O O . TRP A 1 116 ? -5.784 3.184 -9.160 1.00 92.75 116 TRP A O 1
ATOM 959 N N . ARG A 1 117 ? -5.255 1.260 -8.079 1.00 93.44 117 ARG A N 1
ATOM 960 C CA . ARG A 1 117 ? -5.976 1.474 -6.830 1.00 93.44 117 ARG A CA 1
ATOM 961 C C . ARG A 1 117 ? -5.055 1.131 -5.676 1.00 93.44 117 ARG A C 1
ATOM 963 O O . ARG A 1 117 ? -4.451 0.065 -5.693 1.00 93.44 117 ARG A O 1
ATOM 970 N N . LEU A 1 118 ? -4.920 2.042 -4.720 1.00 94.88 118 LEU A N 1
ATOM 971 C CA . LEU A 1 118 ? -4.110 1.843 -3.518 1.00 94.88 118 LEU A CA 1
ATOM 972 C C . LEU A 1 118 ? -5.019 2.007 -2.314 1.00 94.88 118 LEU A C 1
ATOM 974 O O . LEU A 1 118 ? -5.674 3.039 -2.195 1.00 94.88 118 LEU A O 1
ATOM 978 N N . PHE A 1 119 ? -5.052 1.021 -1.433 1.00 96.00 119 PHE A N 1
ATOM 979 C CA . PHE A 1 119 ? -5.876 1.065 -0.237 1.00 96.00 119 PHE A CA 1
ATOM 980 C C . PHE A 1 119 ? -5.127 1.659 0.945 1.00 96.00 119 PHE A C 1
ATOM 982 O O . PHE A 1 119 ? -3.975 1.302 1.212 1.00 96.00 119 PHE A O 1
ATOM 989 N N . THR A 1 120 ? -5.815 2.539 1.667 1.00 95.56 120 THR A N 1
ATOM 990 C CA . THR A 1 120 ? -5.254 3.256 2.811 1.00 95.56 120 THR A CA 1
ATOM 991 C C . THR A 1 120 ? -6.172 3.217 4.022 1.00 95.56 120 THR A C 1
ATOM 993 O O . THR A 1 120 ? -7.395 3.282 3.876 1.00 95.56 120 THR A O 1
ATOM 996 N N . TYR A 1 121 ? -5.581 3.202 5.214 1.00 95.25 121 TYR A N 1
ATOM 997 C CA . TYR A 1 121 ? -6.285 3.384 6.484 1.00 95.25 121 TYR A CA 1
ATOM 998 C C . TYR A 1 121 ? -5.732 4.595 7.230 1.00 95.25 121 TYR A C 1
ATOM 1000 O O . TYR A 1 121 ? -4.525 4.692 7.410 1.00 95.25 121 TYR A O 1
ATOM 1008 N N . GLN A 1 122 ? -6.597 5.518 7.632 1.00 92.31 122 GLN A N 1
ATOM 1009 C CA . GLN A 1 122 ? -6.238 6.717 8.374 1.00 92.31 122 GLN A CA 1
ATOM 1010 C C . GLN A 1 122 ? -6.183 6.394 9.872 1.00 92.31 122 GLN A C 1
ATOM 1012 O O . GLN A 1 122 ? -7.174 5.957 10.450 1.00 92.31 122 GLN A O 1
ATOM 1017 N N . LEU A 1 123 ? -5.024 6.622 10.484 1.00 89.44 123 LEU A N 1
ATOM 1018 C CA . LEU A 1 123 ? -4.826 6.572 11.930 1.00 89.44 123 LEU A CA 1
ATOM 1019 C C . LEU A 1 123 ? -5.409 7.826 12.594 1.00 89.44 123 LEU A C 1
ATOM 1021 O O . LEU A 1 123 ? -5.575 8.863 11.949 1.00 89.44 123 LEU A O 1
ATOM 1025 N N . GLU A 1 124 ? -5.640 7.760 13.905 1.00 86.06 124 GLU A N 1
ATOM 1026 C CA . GLU A 1 124 ? -6.093 8.911 14.702 1.00 86.06 124 GLU A CA 1
ATOM 1027 C C . GLU A 1 124 ? -5.116 10.095 14.637 1.00 86.06 124 GLU A C 1
ATOM 1029 O O . GLU A 1 124 ? -5.544 11.247 14.632 1.00 86.06 124 GLU A O 1
ATOM 1034 N N . SER A 1 125 ? -3.812 9.826 14.481 1.00 81.94 125 SER A N 1
ATOM 1035 C CA . SER A 1 125 ? -2.782 10.853 14.266 1.00 81.94 125 SER A CA 1
ATOM 1036 C C . SER A 1 125 ? -2.946 11.636 12.956 1.00 81.94 125 SER A C 1
ATOM 1038 O O . SER A 1 125 ? -2.284 12.651 12.755 1.00 81.94 125 SER A O 1
ATOM 1040 N N . GLY A 1 126 ? -3.796 11.164 12.039 1.00 82.25 126 GLY A N 1
ATOM 1041 C CA . GLY A 1 126 ? -3.932 11.678 10.677 1.00 82.25 126 GLY A CA 1
ATOM 1042 C C . GLY A 1 126 ? -2.997 11.012 9.661 1.00 82.25 126 GLY A C 1
ATOM 1043 O O . GLY A 1 126 ? -3.182 11.196 8.452 1.00 82.25 126 GLY A O 1
ATOM 1044 N N . ASP A 1 127 ? -2.041 10.200 10.118 1.00 85.81 127 ASP A N 1
ATOM 1045 C CA . ASP A 1 127 ? -1.175 9.397 9.254 1.00 85.81 127 ASP A CA 1
ATOM 1046 C C . ASP A 1 127 ? -1.975 8.317 8.528 1.00 85.81 127 ASP A C 1
ATOM 1048 O O . ASP A 1 127 ? -3.053 7.916 8.966 1.00 85.81 127 ASP A O 1
ATOM 1052 N N . HIS A 1 128 ? -1.453 7.829 7.404 1.00 90.75 128 HIS A N 1
ATOM 1053 C CA . HIS A 1 128 ? -2.112 6.768 6.652 1.00 90.75 128 HIS A CA 1
ATOM 1054 C C . HIS A 1 128 ? -1.243 5.516 6.590 1.00 90.75 128 HIS A C 1
ATOM 1056 O O . HIS A 1 128 ? -0.063 5.578 6.256 1.00 90.75 128 HIS A O 1
ATOM 1062 N N . LEU A 1 129 ? -1.844 4.363 6.860 1.00 93.31 129 LEU A N 1
ATOM 1063 C CA . LEU A 1 129 ? -1.275 3.065 6.534 1.00 93.31 129 LEU A CA 1
ATOM 1064 C C . LEU A 1 129 ? -1.482 2.781 5.046 1.00 93.31 129 LEU A C 1
ATOM 1066 O O . LEU A 1 129 ? -2.587 2.967 4.531 1.00 93.31 129 LEU A O 1
ATOM 1070 N N . PHE A 1 130 ? -0.450 2.288 4.370 1.00 94.19 130 PHE A N 1
ATOM 1071 C CA . PHE A 1 130 ? -0.532 1.734 3.026 1.00 94.19 130 PHE A CA 1
ATOM 1072 C C . PHE A 1 130 ? -0.696 0.223 3.111 1.00 94.19 130 PHE A C 1
ATOM 1074 O O . PHE A 1 130 ? 0.191 -0.467 3.604 1.00 94.19 130 PHE A O 1
ATOM 1081 N N . ILE A 1 131 ? -1.841 -0.279 2.648 1.00 95.50 131 ILE A N 1
ATOM 1082 C CA . ILE A 1 131 ? -2.271 -1.656 2.929 1.00 95.50 131 ILE A CA 1
ATOM 1083 C C . ILE A 1 131 ? -2.004 -2.596 1.756 1.00 95.50 131 ILE A C 1
ATOM 1085 O O . ILE A 1 131 ? -1.563 -3.733 1.925 1.00 95.50 131 ILE A O 1
ATOM 1089 N N . SER A 1 132 ? -2.352 -2.157 0.552 1.00 95.06 132 SER A N 1
ATOM 1090 C CA . SER A 1 132 ? -2.160 -2.923 -0.680 1.00 95.06 132 SER A CA 1
ATOM 1091 C C . SER A 1 132 ? -2.461 -2.053 -1.890 1.00 95.06 132 SER A C 1
ATOM 1093 O O . SER A 1 132 ? -3.047 -0.971 -1.773 1.00 95.06 132 SER A O 1
ATOM 1095 N N . PHE A 1 133 ? -2.085 -2.540 -3.065 1.00 94.19 133 PHE A N 1
ATOM 1096 C CA . PHE A 1 133 ? -2.420 -1.918 -4.331 1.00 94.19 133 PHE A CA 1
ATOM 1097 C C . PHE A 1 133 ? -2.719 -2.967 -5.395 1.00 94.19 133 PHE A C 1
ATOM 1099 O O . PHE A 1 133 ? -2.218 -4.087 -5.343 1.00 94.19 133 PHE A O 1
ATOM 1106 N N . PHE A 1 134 ? -3.535 -2.596 -6.376 1.00 92.94 134 PHE A N 1
ATOM 1107 C CA . PHE A 1 134 ? -3.869 -3.463 -7.498 1.00 92.94 134 PHE A CA 1
ATOM 1108 C C . PHE A 1 134 ? -4.187 -2.648 -8.754 1.00 92.94 134 PHE A C 1
ATOM 1110 O O . PHE A 1 134 ? -4.570 -1.472 -8.692 1.00 92.94 134 PHE A O 1
ATOM 1117 N N . GLN A 1 135 ? -4.045 -3.285 -9.914 1.00 91.62 135 GLN A N 1
ATOM 1118 C CA . GLN A 1 135 ? -4.491 -2.727 -11.183 1.00 91.62 135 GLN A CA 1
ATOM 1119 C C . GLN A 1 135 ? -5.956 -3.095 -11.406 1.00 91.62 135 GLN A C 1
ATOM 1121 O O . GLN A 1 135 ? -6.326 -4.271 -11.403 1.00 91.62 135 GLN A O 1
ATOM 1126 N N . LYS A 1 136 ? -6.807 -2.092 -11.622 1.00 86.62 136 LYS A N 1
ATOM 1127 C CA . LYS A 1 136 ? -8.201 -2.324 -11.991 1.00 86.62 136 LYS A CA 1
ATOM 1128 C C . LYS A 1 136 ? -8.230 -3.053 -13.336 1.00 86.62 136 LYS A C 1
ATOM 1130 O O . LYS A 1 136 ? -7.643 -2.585 -14.311 1.00 86.62 136 LYS A O 1
ATOM 1135 N N . LYS A 1 137 ? -8.924 -4.186 -13.380 1.00 80.88 137 LYS A N 1
ATOM 1136 C CA . LYS A 1 137 ? -9.276 -4.846 -14.645 1.00 80.88 137 LYS A CA 1
ATOM 1137 C C . LYS A 1 137 ? -10.538 -4.217 -15.247 1.00 80.88 137 LYS A C 1
ATOM 1139 O O . LYS A 1 137 ? -10.631 -4.073 -16.456 1.00 80.88 137 LYS A O 1
ATOM 1144 N N . ASP A 1 138 ? -11.413 -3.710 -14.374 1.00 76.38 138 ASP A N 1
ATOM 1145 C CA . ASP A 1 138 ? -12.736 -3.181 -14.708 1.00 76.38 138 ASP A CA 1
ATOM 1146 C C . ASP A 1 138 ? -12.922 -1.767 -14.108 1.00 76.38 138 ASP A C 1
ATOM 1148 O O . ASP A 1 138 ? -12.007 -1.197 -13.500 1.00 76.38 138 ASP A O 1
ATOM 1152 N N . ASN A 1 139 ? -14.083 -1.131 -14.296 1.00 64.88 139 ASN A N 1
ATOM 1153 C CA . ASN A 1 139 ? -14.326 0.215 -13.749 1.00 64.88 139 ASN A CA 1
ATOM 1154 C C . ASN A 1 139 ? -14.517 0.249 -12.225 1.00 64.88 139 ASN A C 1
ATOM 1156 O O . ASN A 1 139 ? -14.326 1.309 -11.618 1.00 64.88 139 ASN A O 1
ATOM 1160 N N . GLU A 1 140 ? -14.788 -0.901 -11.612 1.00 71.62 140 GLU A N 1
ATOM 1161 C CA . GLU A 1 140 ? -15.068 -1.039 -10.187 1.00 71.62 140 GLU A CA 1
ATOM 1162 C C . GLU A 1 140 ? -13.915 -1.665 -9.397 1.00 71.62 140 GLU A C 1
ATOM 1164 O O . GLU A 1 140 ? -13.038 -2.353 -9.924 1.00 71.62 140 GLU A O 1
ATOM 1169 N N . THR A 1 141 ? -13.927 -1.402 -8.094 1.00 76.81 141 THR A N 1
ATOM 1170 C CA . THR A 1 141 ? -13.012 -2.024 -7.136 1.00 76.81 141 THR A CA 1
ATOM 1171 C C . THR A 1 141 ? -13.531 -3.412 -6.808 1.00 76.81 141 THR A C 1
ATOM 1173 O O . THR A 1 141 ? -14.651 -3.555 -6.324 1.00 76.81 141 THR A O 1
ATOM 1176 N N . LYS A 1 142 ? -12.726 -4.444 -7.073 1.00 80.50 142 LYS A N 1
ATOM 1177 C CA . LYS A 1 142 ? -13.142 -5.828 -6.840 1.00 80.50 142 LYS A CA 1
ATOM 1178 C C . LYS A 1 142 ? -13.299 -6.088 -5.345 1.00 80.50 142 LYS A C 1
ATOM 1180 O O . LYS A 1 142 ? -12.384 -5.820 -4.569 1.00 80.50 142 LYS A O 1
ATOM 1185 N N . LYS A 1 143 ? -14.429 -6.689 -4.958 1.00 86.56 143 LYS A N 1
ATOM 1186 C CA . LYS A 1 143 ? -14.728 -7.062 -3.565 1.00 86.56 143 LYS A CA 1
ATOM 1187 C C . LYS A 1 143 ? -13.616 -7.911 -2.936 1.00 86.56 143 LYS A C 1
ATOM 1189 O O . LYS A 1 143 ? -13.294 -7.725 -1.772 1.00 86.56 143 LYS A O 1
ATOM 1194 N N . GLN A 1 144 ? -12.990 -8.794 -3.716 1.00 90.31 144 GLN A N 1
ATOM 1195 C CA . GLN A 1 144 ? -11.884 -9.641 -3.253 1.00 90.31 144 GLN A CA 1
ATOM 1196 C C . GLN A 1 144 ? -10.651 -8.837 -2.811 1.00 90.31 144 GLN A C 1
ATOM 1198 O O . GLN A 1 144 ? -10.062 -9.153 -1.781 1.00 90.31 144 GLN A O 1
ATOM 1203 N N . GLU A 1 145 ? -10.288 -7.778 -3.541 1.00 92.75 145 GLU A N 1
ATOM 1204 C CA . GLU A 1 145 ? -9.145 -6.925 -3.184 1.00 92.75 145 GLU A CA 1
ATOM 1205 C C . GLU A 1 145 ? -9.423 -6.158 -1.891 1.00 92.75 145 GLU A C 1
ATOM 1207 O O . GLU A 1 145 ? -8.555 -6.040 -1.028 1.00 92.75 145 GLU A O 1
ATOM 1212 N N . LEU A 1 146 ? -10.662 -5.688 -1.729 1.00 93.25 146 LEU A N 1
ATOM 1213 C CA . LEU A 1 146 ? -11.102 -5.019 -0.513 1.00 93.25 146 LEU A CA 1
ATOM 1214 C C . LEU A 1 146 ? -11.049 -5.967 0.696 1.00 93.25 146 LEU A C 1
ATOM 1216 O O . LEU A 1 146 ? -10.439 -5.627 1.702 1.00 93.25 146 LEU A O 1
ATOM 1220 N N . VAL A 1 147 ? -11.584 -7.187 0.571 1.00 94.31 147 VAL A N 1
ATOM 1221 C CA . VAL A 1 147 ? -11.527 -8.210 1.633 1.00 94.31 147 VAL A CA 1
ATOM 1222 C C . VAL A 1 147 ? -10.079 -8.557 2.000 1.00 94.31 147 VAL A C 1
ATOM 1224 O O . VAL A 1 147 ? -9.745 -8.668 3.180 1.00 94.31 147 VAL A O 1
ATOM 1227 N N . ARG A 1 148 ? -9.185 -8.691 1.010 1.00 93.75 148 ARG A N 1
ATOM 1228 C CA . ARG A 1 148 ? -7.750 -8.920 1.250 1.00 93.75 148 ARG A CA 1
ATOM 1229 C C . ARG A 1 148 ? -7.118 -7.766 2.029 1.00 93.75 148 ARG A C 1
ATOM 1231 O O . ARG A 1 148 ? -6.337 -8.013 2.948 1.00 93.75 148 ARG A O 1
ATOM 1238 N N . ALA A 1 149 ? -7.452 -6.527 1.677 1.00 95.12 149 ALA A N 1
ATOM 1239 C CA . ALA A 1 149 ? -6.964 -5.339 2.366 1.00 95.12 149 ALA A CA 1
ATOM 1240 C C . ALA A 1 149 ? -7.473 -5.266 3.814 1.00 95.12 149 ALA A C 1
ATOM 1242 O O . ALA A 1 149 ? -6.690 -5.014 4.726 1.00 95.12 149 ALA A O 1
ATOM 1243 N N . GLU A 1 150 ? -8.755 -5.546 4.045 1.00 95.56 150 GLU A N 1
ATOM 1244 C CA . GLU A 1 150 ? -9.349 -5.568 5.386 1.00 95.56 150 GLU A CA 1
ATOM 1245 C C . GLU A 1 150 ? -8.743 -6.651 6.279 1.00 95.56 150 GLU A C 1
ATOM 1247 O O . GLU A 1 150 ? -8.517 -6.411 7.469 1.00 95.56 150 GLU A O 1
ATOM 1252 N N . ARG A 1 151 ? -8.441 -7.826 5.713 1.00 95.12 151 ARG A N 1
ATOM 1253 C CA . ARG A 1 151 ? -7.734 -8.894 6.426 1.00 95.12 151 ARG A CA 1
ATOM 1254 C C . ARG A 1 151 ? -6.334 -8.448 6.835 1.00 95.12 151 ARG A C 1
ATOM 1256 O O . ARG A 1 151 ? -6.028 -8.468 8.018 1.00 95.12 151 ARG A O 1
ATOM 1263 N N . ARG A 1 152 ? -5.532 -7.954 5.885 1.00 94.88 152 ARG A N 1
ATOM 1264 C CA . ARG A 1 152 ? -4.179 -7.434 6.154 1.00 94.88 152 ARG A CA 1
ATOM 1265 C C . ARG A 1 152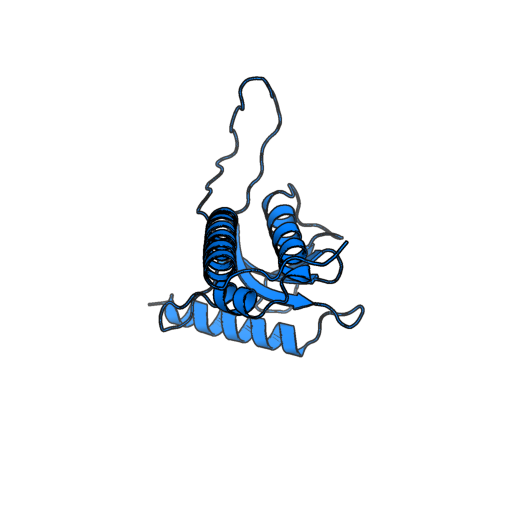 ? -4.173 -6.333 7.216 1.00 94.88 152 ARG A C 1
ATOM 1267 O O . ARG A 1 152 ? -3.309 -6.322 8.084 1.00 94.88 152 ARG A O 1
ATOM 1274 N N . LEU A 1 153 ? -5.142 -5.419 7.155 1.00 95.44 153 LEU A N 1
ATOM 1275 C CA . LEU A 1 153 ? -5.310 -4.375 8.162 1.00 95.44 153 LEU A CA 1
ATOM 1276 C C . LEU A 1 153 ? -5.622 -4.969 9.539 1.00 95.44 153 LEU A C 1
ATOM 1278 O O . LEU A 1 153 ? -5.039 -4.543 10.529 1.00 95.44 153 LEU A O 1
ATOM 1282 N N . SER A 1 154 ? -6.520 -5.954 9.600 1.00 94.25 154 SER A N 1
ATOM 1283 C CA . SER A 1 154 ? -6.879 -6.616 10.857 1.00 94.25 154 SER A CA 1
ATOM 1284 C C . SER A 1 154 ? -5.666 -7.324 11.472 1.00 94.25 154 SER A C 1
ATOM 1286 O O . SER A 1 154 ? -5.400 -7.124 12.652 1.00 94.25 154 SER A O 1
ATOM 1288 N N . ASP A 1 155 ? -4.894 -8.054 10.660 1.00 93.00 155 ASP A N 1
ATOM 1289 C CA . ASP A 1 155 ? -3.675 -8.756 11.085 1.00 93.00 155 ASP A CA 1
ATOM 1290 C C . ASP A 1 155 ? -2.597 -7.773 11.597 1.00 93.00 155 ASP A C 1
ATOM 1292 O O . ASP A 1 155 ? -1.936 -8.016 12.610 1.00 93.00 155 ASP A O 1
ATOM 1296 N N . TYR A 1 156 ? -2.434 -6.626 10.924 1.00 92.31 156 TYR A N 1
ATOM 1297 C CA . TYR A 1 156 ? -1.510 -5.570 11.350 1.00 92.31 156 TYR A CA 1
ATOM 1298 C C . TYR A 1 156 ? -1.925 -4.957 12.694 1.00 92.31 156 TYR A C 1
ATOM 1300 O O . TYR A 1 156 ? -1.103 -4.826 13.602 1.00 92.31 156 TYR A O 1
ATOM 1308 N N . LEU A 1 157 ? -3.205 -4.596 12.835 1.00 90.94 157 LEU A N 1
ATOM 1309 C CA . LEU A 1 157 ? -3.720 -3.965 14.050 1.00 90.94 157 LEU A CA 1
ATOM 1310 C C . LEU A 1 157 ? -3.684 -4.920 15.247 1.00 90.94 157 LEU A C 1
ATOM 1312 O O . LEU A 1 157 ? -3.307 -4.490 16.333 1.00 90.94 157 LEU A O 1
ATOM 1316 N N . SER A 1 158 ? -3.984 -6.211 15.064 1.00 88.38 158 SER A N 1
ATOM 1317 C CA . SER A 1 158 ? -3.900 -7.196 16.151 1.00 88.38 158 SER A CA 1
ATOM 1318 C C . SER A 1 158 ? -2.474 -7.396 16.663 1.00 88.38 158 SER A C 1
ATOM 1320 O O . SER A 1 158 ? -2.280 -7.661 17.841 1.00 88.38 158 SER A O 1
ATOM 1322 N N . THR A 1 159 ? -1.472 -7.248 15.793 1.00 83.19 159 THR A N 1
ATOM 1323 C CA . THR A 1 159 ? -0.053 -7.400 16.158 1.00 83.19 159 THR A CA 1
ATOM 1324 C C . THR A 1 159 ? 0.484 -6.181 16.924 1.00 83.19 159 THR A C 1
ATOM 1326 O O . THR A 1 159 ? 1.469 -6.284 17.645 1.00 83.19 159 THR A O 1
ATOM 1329 N N . ARG A 1 160 ? -0.155 -5.013 16.771 1.00 72.88 160 ARG A N 1
ATOM 1330 C CA . ARG A 1 160 ? 0.249 -3.730 17.378 1.00 72.88 160 ARG A CA 1
ATOM 1331 C C . ARG A 1 160 ? -0.549 -3.355 18.631 1.00 72.88 160 ARG A C 1
ATOM 1333 O O . ARG A 1 160 ? -0.186 -2.387 19.284 1.00 72.88 160 ARG A O 1
ATOM 1340 N N . ALA A 1 161 ? -1.635 -4.067 18.929 1.00 60.50 161 ALA A N 1
ATOM 1341 C CA . ALA A 1 161 ? -2.534 -3.796 20.053 1.00 60.50 161 ALA A CA 1
ATOM 1342 C C . ALA A 1 161 ? -2.089 -4.450 21.382 1.00 60.50 161 ALA A C 1
ATOM 1344 O O . ALA A 1 161 ? -2.929 -4.678 22.252 1.00 60.50 161 ALA A O 1
ATOM 1345 N N . VAL A 1 162 ? -0.794 -4.759 21.523 1.00 41.31 162 VAL A N 1
ATOM 1346 C CA . VAL A 1 162 ? -0.162 -5.280 22.750 1.00 41.31 162 VAL A CA 1
ATOM 1347 C C . VAL A 1 162 ? 0.766 -4.224 23.327 1.00 41.31 162 VAL A C 1
ATOM 1349 O O . VAL A 1 162 ? 1.558 -3.664 22.534 1.00 41.31 162 VAL A O 1
#

Radius of gyration: 18.26 Å; Cα contacts (8 Å, |Δi|>4): 212; chains: 1; bounding box: 48×44×59 Å

Solvent-accessible surface area (backbone atoms only — not comparable to full-atom values): 9573 Å² total; per-residue (Å²): 134,84,84,76,83,80,49,72,67,58,54,52,50,50,50,52,52,51,52,50,52,49,50,55,51,51,46,64,67,46,41,90,47,82,54,65,80,73,67,80,50,94,92,49,87,84,64,71,65,43,45,56,39,37,39,66,42,39,51,96,84,70,45,53,53,46,61,56,54,54,75,73,45,60,76,92,48,49,66,54,55,50,52,38,52,51,50,61,24,50,43,88,68,85,43,77,82,46,26,48,76,51,90,89,55,88,42,41,27,34,40,47,37,98,56,34,39,35,37,32,33,68,45,95,89,70,38,28,38,39,62,46,72,49,73,52,92,58,99,60,85,56,68,67,61,52,53,52,37,41,48,54,50,49,57,36,49,66,69,64,74,115

Secondary structure (DSSP, 8-state):
---PPPPHHHHHHHHHHHHHHHHHHHHHHHS-----S---BTTBTT-------EEE-B-TT--BHHHHHHHTS-HHHHHHHHHHHHHHHH-SS--TTTEEE-SSSSS-EEEEETTEEEEEEE-TTS-EEEEEEEE-SSSS--HHHHHHHHHHHHHHHHHH--

Foldseek 3Di:
DDDDDDDPVNVVVVVVVVVVVLVVLVCVLQPPDPPPFDDPDVPDPDDTFQFAHEHFFAFLVRHRVAVVQLVPDDPVCNVQVSVLSRCVGRPPDQDPPQWDADDPAQWGTWGDTPQKTWTWHQDPVRHIYTQDMDGHPDPDDDPVVRVSSRVSVVRRVVSVVD

Mean predicted aligned error: 9.04 Å